Protein AF-A0A816LHB5-F1 (afdb_monomer_lite)

Radius of gyration: 29.06 Å; chains: 1; bounding box: 65×32×95 Å

Structure (mmCIF, N/CA/C/O backbone):
data_AF-A0A816LHB5-F1
#
_entry.id   AF-A0A816LHB5-F1
#
loop_
_atom_site.group_PDB
_atom_site.id
_atom_site.type_symbol
_atom_site.label_atom_id
_atom_site.label_alt_id
_atom_site.label_comp_id
_atom_site.label_asym_id
_atom_site.label_entity_id
_atom_site.label_seq_id
_atom_site.pdbx_PDB_ins_code
_atom_site.Cartn_x
_atom_site.Cartn_y
_atom_site.Cartn_z
_atom_site.occupancy
_atom_site.B_iso_or_equiv
_atom_site.auth_seq_id
_atom_site.auth_comp_id
_atom_site.auth_asym_id
_atom_site.auth_atom_id
_atom_site.pdbx_PDB_model_num
ATOM 1 N N . MET A 1 1 ? -7.272 12.845 12.845 1.00 45.47 1 MET A N 1
ATOM 2 C CA . MET A 1 1 ? -7.824 11.715 13.626 1.00 45.47 1 MET A CA 1
ATOM 3 C C . MET A 1 1 ? -8.093 12.196 15.038 1.00 45.47 1 MET A C 1
ATOM 5 O O . MET A 1 1 ? -7.188 12.758 15.645 1.00 45.47 1 MET A O 1
ATOM 9 N N . LYS A 1 2 ? -9.333 12.068 15.524 1.00 41.50 2 LYS A N 1
ATOM 10 C CA . LYS A 1 2 ? -9.690 12.447 16.899 1.00 41.50 2 LYS A CA 1
ATOM 11 C C . LYS A 1 2 ? -8.873 11.609 17.885 1.00 41.50 2 LYS A C 1
ATOM 13 O O . LYS A 1 2 ? -8.667 10.419 17.666 1.00 41.50 2 LYS A O 1
ATOM 18 N N . SER A 1 3 ? -8.343 12.269 18.909 1.00 41.78 3 SER A N 1
ATOM 19 C CA . SER A 1 3 ? -7.428 11.683 19.890 1.00 41.78 3 SER A CA 1
ATOM 20 C C . SER A 1 3 ? -8.104 10.529 20.644 1.00 41.78 3 SER A C 1
ATOM 22 O O . SER A 1 3 ? -9.261 10.667 21.035 1.00 41.78 3 SER A O 1
ATOM 24 N N . SER A 1 4 ? -7.366 9.441 20.924 1.00 50.69 4 SER A N 1
ATOM 25 C CA . SER A 1 4 ? -7.773 8.305 21.787 1.00 50.69 4 SER A CA 1
ATOM 26 C C . SER A 1 4 ? -8.485 8.715 23.086 1.00 50.69 4 SER A C 1
ATOM 28 O O . SER A 1 4 ? -9.213 7.919 23.666 1.00 50.69 4 SER A O 1
ATOM 30 N N . ARG A 1 5 ? -8.300 9.961 23.535 1.00 51.94 5 ARG A N 1
ATOM 31 C CA . ARG A 1 5 ? -8.918 10.545 24.729 1.00 51.94 5 ARG A CA 1
ATOM 32 C C . ARG A 1 5 ? -10.438 10.734 24.657 1.00 51.94 5 ARG A C 1
ATOM 34 O O . ARG A 1 5 ? -11.039 10.896 25.708 1.00 51.94 5 ARG A O 1
ATOM 41 N N . GLU A 1 6 ? -11.066 10.744 23.478 1.00 56.19 6 GLU A N 1
ATOM 42 C CA . GLU A 1 6 ? -12.542 10.802 23.394 1.00 56.19 6 GLU A CA 1
ATOM 43 C C . GLU A 1 6 ? -13.191 9.416 23.545 1.00 56.19 6 GLU A C 1
ATOM 45 O O . GLU A 1 6 ? -14.337 9.310 23.979 1.00 56.19 6 GLU A O 1
ATOM 50 N N . PHE A 1 7 ? -12.446 8.348 23.247 1.00 55.09 7 PHE A N 1
ATOM 51 C CA . PHE A 1 7 ? -12.942 6.969 23.249 1.00 55.09 7 PHE A CA 1
ATOM 52 C C . PHE A 1 7 ? -12.785 6.255 24.597 1.00 55.09 7 PHE A C 1
ATOM 54 O O . PHE A 1 7 ? -13.449 5.250 24.833 1.00 55.09 7 PHE A O 1
ATOM 61 N N . THR A 1 8 ? -12.029 6.833 25.536 1.00 57.84 8 THR A N 1
ATOM 62 C CA . THR A 1 8 ? -11.988 6.401 26.948 1.00 57.84 8 THR A CA 1
ATOM 63 C C . THR A 1 8 ? -13.330 6.565 27.674 1.00 57.84 8 THR A C 1
ATOM 65 O O . THR A 1 8 ? -13.476 6.113 28.807 1.00 57.84 8 THR A O 1
ATOM 68 N N . ALA A 1 9 ? -14.330 7.180 27.032 1.00 63.69 9 ALA A N 1
ATOM 69 C CA . ALA A 1 9 ? -15.702 7.260 27.530 1.00 63.69 9 ALA A CA 1
ATOM 70 C C . ALA A 1 9 ? -16.428 5.897 27.575 1.00 63.69 9 ALA A C 1
ATOM 72 O O . ALA A 1 9 ? -17.445 5.776 28.264 1.00 63.69 9 ALA A O 1
ATOM 73 N N . ILE A 1 10 ? -15.930 4.886 26.850 1.00 78.12 10 ILE A N 1
ATOM 74 C CA . ILE A 1 10 ? -16.453 3.511 26.855 1.00 78.12 10 ILE A CA 1
ATOM 75 C C . ILE A 1 10 ? -15.293 2.563 27.199 1.00 78.12 10 ILE A C 1
ATOM 77 O O . ILE A 1 10 ? -14.620 2.056 26.297 1.00 78.12 10 ILE A O 1
ATOM 81 N N . PRO A 1 11 ? -15.005 2.355 28.497 1.00 77.62 11 PRO A N 1
ATOM 82 C CA . PRO A 1 11 ? -13.874 1.536 28.927 1.00 77.62 11 PRO A CA 1
ATOM 83 C C . PRO A 1 11 ? -13.963 0.090 28.421 1.00 77.62 11 PRO A C 1
ATOM 85 O O . PRO A 1 11 ? -12.931 -0.535 28.208 1.00 77.62 11 PRO A O 1
ATOM 88 N N . GLU A 1 12 ? -15.168 -0.420 28.150 1.00 84.50 12 GLU A N 1
ATOM 89 C CA . GLU A 1 12 ? -15.409 -1.801 27.720 1.00 84.50 12 GLU A CA 1
ATOM 90 C C . GLU A 1 12 ? -14.799 -2.143 26.350 1.00 84.50 12 GLU A C 1
ATOM 92 O O . GLU A 1 12 ? -14.530 -3.308 26.073 1.00 84.50 12 GLU A O 1
ATOM 97 N N . ILE A 1 13 ? -14.575 -1.143 25.490 1.00 84.50 13 ILE A N 1
ATOM 98 C CA . ILE A 1 13 ? -14.037 -1.330 24.128 1.00 84.50 13 ILE A CA 1
ATOM 99 C C . ILE A 1 13 ? -12.708 -0.603 23.905 1.00 84.50 13 ILE A C 1
ATOM 101 O O . ILE A 1 13 ? -12.163 -0.639 22.800 1.00 84.50 13 ILE A O 1
ATOM 105 N N . SER A 1 14 ? -12.188 0.071 24.933 1.00 83.81 14 SER A N 1
ATOM 106 C CA . SER A 1 14 ? -11.012 0.939 24.822 1.00 83.81 14 SER A CA 1
ATOM 107 C C . SER A 1 14 ? -9.784 0.171 24.328 1.00 83.81 14 SER A C 1
ATOM 109 O O . SER A 1 14 ? -9.112 0.622 23.401 1.00 83.81 14 SER A O 1
ATOM 111 N N . ASP A 1 15 ? -9.529 -1.016 24.884 1.00 86.56 15 ASP A N 1
ATOM 112 C CA . ASP A 1 15 ? -8.376 -1.845 24.510 1.00 86.56 15 ASP A CA 1
ATOM 113 C C . ASP A 1 15 ? -8.453 -2.304 23.050 1.00 86.56 15 ASP A C 1
ATOM 115 O O . ASP A 1 15 ? -7.483 -2.185 22.303 1.00 86.56 15 ASP A O 1
ATOM 119 N N . MET A 1 16 ? -9.638 -2.731 22.603 1.00 89.00 16 MET A N 1
ATOM 120 C CA . MET A 1 16 ? -9.879 -3.112 21.209 1.00 89.00 16 MET A CA 1
ATOM 121 C C . MET A 1 16 ? -9.617 -1.936 20.258 1.00 89.00 16 MET A C 1
ATOM 123 O O . MET A 1 16 ? -8.933 -2.095 19.248 1.00 89.00 16 MET A O 1
ATOM 127 N N . ILE A 1 17 ? -10.123 -0.744 20.590 1.00 86.69 17 ILE A N 1
ATOM 128 C CA . ILE A 1 17 ? -9.917 0.474 19.794 1.00 86.69 17 ILE A CA 1
ATOM 129 C C . ILE A 1 17 ? -8.427 0.826 19.711 1.00 86.69 17 ILE A C 1
ATOM 131 O O . ILE A 1 17 ? -7.938 1.189 18.638 1.00 86.69 17 ILE A O 1
ATOM 135 N N . HIS A 1 18 ? -7.689 0.701 20.815 1.00 88.12 18 HIS A N 1
ATOM 136 C CA . HIS A 1 18 ? -6.246 0.925 20.818 1.00 88.12 18 HIS A CA 1
ATOM 137 C C . HIS A 1 18 ? -5.516 -0.038 19.881 1.00 88.12 18 HIS A C 1
ATOM 139 O O . HIS A 1 18 ? -4.723 0.415 19.055 1.00 88.12 18 HIS A O 1
ATOM 145 N N . THR A 1 19 ? -5.817 -1.337 19.945 1.00 91.12 19 THR A N 1
ATOM 146 C CA . THR A 1 19 ? -5.244 -2.330 19.025 1.00 91.12 19 THR A CA 1
ATOM 147 C C . THR A 1 19 ? -5.571 -2.000 17.569 1.00 91.12 19 THR A C 1
ATOM 149 O O . THR A 1 19 ? -4.681 -2.021 16.719 1.00 91.12 19 THR A O 1
ATOM 152 N N . CYS A 1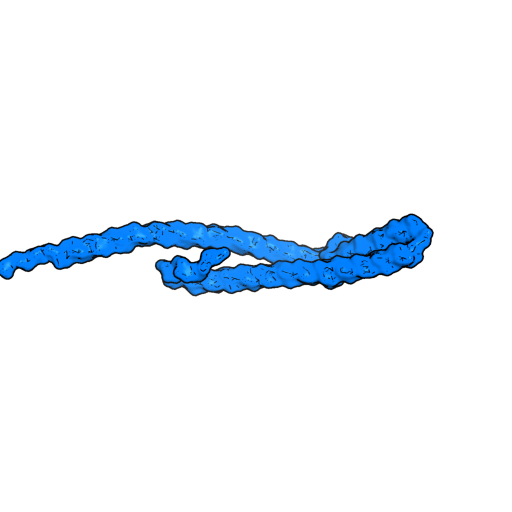 20 ? -6.815 -1.614 17.276 1.00 91.69 20 CYS A N 1
ATOM 153 C CA . CYS A 1 20 ? -7.227 -1.186 15.942 1.00 91.69 20 CYS A CA 1
ATOM 154 C C . CYS A 1 20 ? -6.426 0.022 15.430 1.00 91.69 20 CYS A C 1
ATOM 156 O O . CYS A 1 20 ? -5.982 0.024 14.282 1.00 91.69 20 CYS A O 1
ATOM 158 N N . PHE A 1 21 ? -6.206 1.046 16.260 1.00 89.69 21 PHE A N 1
ATOM 159 C CA . PHE A 1 21 ? -5.408 2.207 15.858 1.00 89.69 21 PHE A CA 1
ATOM 160 C C . PHE A 1 21 ? -3.933 1.867 15.654 1.00 89.69 21 PHE A C 1
ATOM 162 O O . PHE A 1 21 ? -3.322 2.378 14.715 1.00 89.69 21 PHE A O 1
ATOM 169 N N . THR A 1 22 ? -3.369 0.990 16.485 1.00 93.50 22 THR A N 1
ATOM 170 C CA . THR A 1 22 ? -2.004 0.488 16.293 1.00 93.50 22 THR A CA 1
ATOM 171 C C . THR A 1 22 ? -1.878 -0.223 14.948 1.00 93.50 22 THR A C 1
ATOM 173 O O . THR A 1 22 ? -1.017 0.150 14.153 1.00 93.50 22 THR A O 1
ATOM 176 N N . MET A 1 23 ? -2.801 -1.138 14.636 1.00 94.12 23 MET A N 1
ATOM 177 C CA . MET A 1 23 ? -2.837 -1.829 13.344 1.00 94.12 23 MET A CA 1
ATOM 178 C C . MET A 1 23 ? -2.984 -0.842 12.175 1.00 94.12 23 MET A C 1
ATOM 180 O O . MET A 1 23 ? -2.263 -0.930 11.185 1.00 94.12 23 MET A O 1
ATOM 184 N N . SER A 1 24 ? -3.858 0.162 12.301 1.00 93.25 24 SER A N 1
ATOM 185 C CA . SER A 1 24 ? -4.021 1.216 11.288 1.00 93.25 24 SER A CA 1
ATOM 186 C C . SER A 1 24 ? -2.725 1.993 11.036 1.00 93.25 24 SER A C 1
ATOM 188 O O . SER A 1 24 ? -2.423 2.352 9.894 1.00 93.25 24 SER A O 1
ATOM 190 N N . ASN A 1 25 ? -1.959 2.266 12.091 1.00 94.06 25 ASN A N 1
ATOM 191 C CA . ASN A 1 25 ? -0.685 2.962 11.986 1.00 94.06 25 ASN A CA 1
ATOM 192 C C . ASN A 1 25 ? 0.376 2.085 11.307 1.00 94.06 25 ASN A C 1
ATOM 194 O O . ASN A 1 25 ? 1.135 2.572 10.473 1.00 94.06 25 ASN A O 1
ATOM 198 N N . GLU A 1 26 ? 0.408 0.789 11.617 1.00 95.56 26 GLU A N 1
ATOM 199 C CA . GLU A 1 26 ? 1.282 -0.178 10.942 1.00 95.56 26 GLU A CA 1
ATOM 200 C C . GLU A 1 26 ? 0.949 -0.303 9.451 1.00 95.56 26 GLU A C 1
ATOM 202 O O . GLU A 1 26 ? 1.849 -0.200 8.619 1.00 95.56 26 GLU A O 1
ATOM 207 N N . MET A 1 27 ? -0.336 -0.403 9.096 1.00 96.06 27 MET A N 1
ATOM 208 C CA . MET A 1 27 ? -0.788 -0.399 7.699 1.00 96.06 27 MET A CA 1
ATOM 209 C C . MET A 1 27 ? -0.382 0.887 6.966 1.00 96.06 27 MET A C 1
ATOM 211 O O . MET A 1 27 ? 0.081 0.835 5.829 1.00 96.06 27 MET A O 1
ATOM 215 N N . THR A 1 28 ? -0.493 2.046 7.623 1.00 95.06 28 THR A N 1
ATOM 216 C CA . THR A 1 28 ? -0.066 3.334 7.050 1.00 95.06 28 THR A CA 1
ATOM 217 C C . THR A 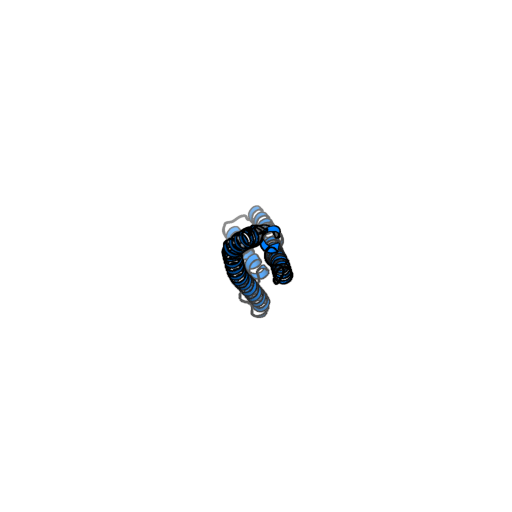1 28 ? 1.436 3.346 6.776 1.00 95.06 28 THR A C 1
ATOM 219 O O . THR A 1 28 ? 1.859 3.734 5.687 1.00 95.06 28 THR A O 1
ATOM 222 N N . LYS A 1 29 ? 2.245 2.882 7.735 1.00 95.19 29 LYS A N 1
ATOM 223 C CA . LYS A 1 29 ? 3.700 2.775 7.568 1.00 95.19 29 LYS A CA 1
ATOM 224 C C . LYS A 1 29 ? 4.062 1.836 6.426 1.00 95.19 29 LYS A C 1
ATOM 226 O O . LYS A 1 29 ? 4.913 2.185 5.620 1.00 95.19 29 LYS A O 1
ATOM 231 N N . PHE A 1 30 ? 3.391 0.691 6.321 1.00 95.81 30 PHE A N 1
ATOM 232 C CA . PHE A 1 30 ? 3.600 -0.241 5.218 1.00 95.81 30 PHE A CA 1
ATOM 233 C C . PHE A 1 30 ? 3.360 0.429 3.857 1.00 95.81 30 PHE A C 1
ATOM 235 O O . PHE A 1 30 ? 4.233 0.391 2.991 1.00 95.81 30 PHE A O 1
ATOM 242 N N . VAL A 1 31 ? 2.223 1.114 3.687 1.00 95.44 31 VAL A N 1
ATOM 243 C CA . VAL A 1 31 ? 1.901 1.838 2.442 1.00 95.44 31 VAL A CA 1
ATOM 244 C C . VAL A 1 31 ? 2.954 2.905 2.134 1.00 95.44 31 VAL A C 1
ATOM 246 O O . VAL A 1 31 ? 3.401 3.023 0.994 1.00 95.44 31 VAL A O 1
ATOM 249 N N . GLN A 1 32 ? 3.390 3.659 3.146 1.00 95.94 32 GLN A N 1
ATOM 250 C CA . GLN A 1 32 ? 4.446 4.660 2.990 1.00 95.94 32 GLN A CA 1
ATOM 251 C C . GLN A 1 32 ? 5.768 4.030 2.547 1.00 95.94 32 GLN A C 1
ATOM 253 O O . GLN A 1 32 ? 6.389 4.533 1.615 1.00 95.94 32 GLN A O 1
ATOM 258 N N . SER A 1 33 ? 6.185 2.922 3.164 1.00 94.81 33 SER A N 1
ATOM 259 C CA . SER A 1 33 ? 7.402 2.201 2.785 1.00 94.81 33 SER A CA 1
ATOM 260 C C . SER A 1 33 ? 7.361 1.730 1.331 1.00 94.81 33 SER A C 1
ATOM 262 O O . SER A 1 33 ? 8.346 1.904 0.616 1.00 94.81 33 SER A O 1
ATOM 264 N N . VAL A 1 34 ? 6.222 1.206 0.866 1.00 93.31 34 VAL A N 1
ATOM 265 C CA . VAL A 1 34 ? 6.059 0.812 -0.543 1.00 93.31 34 VAL A CA 1
ATOM 266 C C . VAL A 1 34 ? 6.145 2.027 -1.468 1.00 93.31 34 VAL A C 1
ATOM 268 O O . VAL A 1 34 ? 6.847 1.983 -2.475 1.00 93.31 34 VAL A O 1
ATOM 271 N N . ASN A 1 35 ? 5.489 3.136 -1.117 1.00 93.50 35 ASN A N 1
ATOM 272 C CA . ASN A 1 35 ? 5.551 4.359 -1.916 1.00 93.50 35 ASN A CA 1
ATOM 273 C C . ASN A 1 35 ? 6.982 4.912 -2.020 1.00 93.50 35 ASN A C 1
ATOM 275 O O . ASN A 1 35 ? 7.416 5.318 -3.095 1.00 93.50 35 ASN A O 1
ATOM 279 N N . TYR A 1 36 ? 7.738 4.887 -0.919 1.00 96.12 36 TYR A N 1
ATOM 280 C CA . TYR A 1 36 ? 9.134 5.315 -0.918 1.00 96.12 36 TYR A CA 1
ATOM 281 C C . TYR A 1 36 ? 10.021 4.426 -1.782 1.00 96.12 36 TYR A C 1
ATOM 283 O O . TYR A 1 36 ? 10.837 4.953 -2.532 1.00 96.12 36 TYR A O 1
ATOM 291 N N . TYR A 1 37 ? 9.827 3.108 -1.738 1.00 93.62 37 TYR A N 1
ATOM 292 C CA . TYR A 1 37 ? 10.524 2.196 -2.640 1.00 93.62 37 TYR A CA 1
ATOM 293 C C . TYR A 1 37 ? 10.252 2.545 -4.111 1.00 93.62 37 TYR A C 1
ATOM 295 O O . TYR A 1 37 ? 11.183 2.697 -4.895 1.00 93.62 37 TYR A O 1
ATOM 303 N N . ILE A 1 38 ? 8.985 2.745 -4.486 1.00 91.56 38 ILE A N 1
ATOM 304 C CA . ILE A 1 38 ? 8.622 3.095 -5.867 1.00 91.56 38 ILE A CA 1
ATOM 305 C C . ILE A 1 38 ? 9.287 4.410 -6.289 1.00 91.56 38 ILE A C 1
ATOM 307 O O . ILE A 1 38 ? 9.871 4.496 -7.367 1.00 91.56 38 ILE A O 1
ATOM 311 N N . MET A 1 39 ? 9.221 5.434 -5.443 1.00 93.50 39 MET A N 1
ATOM 312 C CA . MET A 1 39 ? 9.721 6.762 -5.787 1.00 93.50 39 MET A CA 1
ATOM 313 C C . MET A 1 39 ? 11.251 6.807 -5.881 1.00 93.50 39 MET A C 1
ATOM 315 O O . MET A 1 39 ? 11.785 7.290 -6.877 1.00 93.50 39 MET A O 1
ATOM 319 N N . PHE A 1 40 ? 11.950 6.290 -4.872 1.00 93.50 40 PHE A N 1
ATOM 320 C CA . PHE A 1 40 ? 13.401 6.433 -4.759 1.00 93.50 40 PHE A CA 1
ATOM 321 C C . PHE A 1 40 ? 14.156 5.291 -5.439 1.00 93.50 40 PHE A C 1
ATOM 323 O O . PHE A 1 40 ? 15.065 5.520 -6.228 1.00 93.50 40 PHE A O 1
ATOM 330 N N . GLU A 1 41 ? 13.761 4.043 -5.192 1.00 90.81 41 GLU A N 1
ATOM 331 C CA . GLU A 1 41 ? 14.515 2.899 -5.709 1.00 90.81 41 GLU A CA 1
ATOM 332 C C . GLU A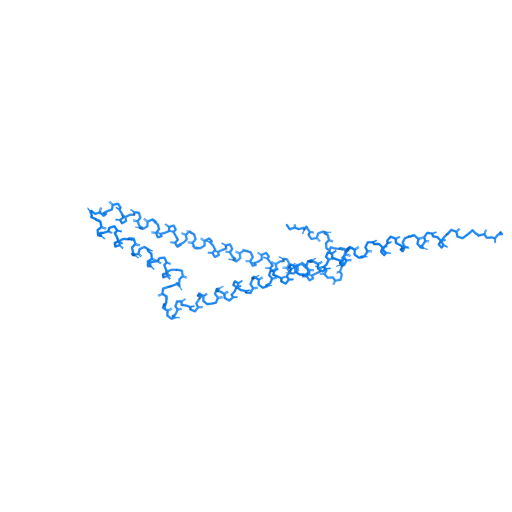 1 41 ? 14.174 2.594 -7.162 1.00 90.81 41 GLU A C 1
ATOM 334 O O . GLU A 1 41 ? 15.031 2.092 -7.885 1.00 90.81 41 GLU A O 1
ATOM 339 N N . VAL A 1 42 ? 12.944 2.868 -7.613 1.00 91.69 42 VAL A N 1
ATOM 340 C CA . VAL A 1 42 ? 12.513 2.562 -8.986 1.00 91.69 42 VAL A CA 1
ATOM 341 C C . VAL A 1 42 ? 12.573 3.790 -9.885 1.00 91.69 42 VAL A C 1
ATOM 343 O O . VAL A 1 42 ? 13.299 3.764 -10.883 1.00 91.69 42 VAL A O 1
ATOM 346 N N . LEU A 1 43 ? 11.822 4.847 -9.562 1.00 93.00 43 LEU A N 1
ATOM 347 C CA . LEU A 1 43 ? 11.669 6.000 -10.451 1.00 93.00 43 LEU A CA 1
ATOM 348 C C . LEU A 1 43 ? 12.932 6.859 -10.521 1.00 93.00 43 LEU A C 1
ATOM 350 O O . LEU A 1 43 ? 13.387 7.136 -11.626 1.00 93.00 43 LEU A O 1
ATOM 354 N N . GLU A 1 44 ? 13.534 7.238 -9.392 1.00 92.56 44 GLU A N 1
ATOM 355 C CA . GLU A 1 44 ? 14.734 8.089 -9.401 1.00 92.56 44 GLU A CA 1
ATOM 356 C C . GLU A 1 44 ? 15.932 7.408 -10.078 1.00 92.56 44 GLU A C 1
ATOM 358 O O . GLU A 1 44 ? 16.618 8.026 -10.899 1.00 92.56 44 GLU A O 1
ATOM 363 N N . CYS A 1 45 ? 16.144 6.112 -9.821 1.00 90.50 45 CYS A N 1
ATOM 364 C CA . CYS A 1 45 ? 17.180 5.344 -10.512 1.00 90.50 45 CYS A CA 1
ATOM 365 C C . CYS A 1 45 ? 16.925 5.272 -12.025 1.00 90.50 45 CYS A C 1
ATOM 367 O O . CYS A 1 45 ? 17.828 5.542 -12.813 1.00 90.50 45 CYS A O 1
ATOM 369 N N . SER A 1 46 ? 15.695 4.950 -12.446 1.00 91.25 46 SER A N 1
ATOM 370 C CA . SER A 1 46 ? 15.365 4.836 -13.877 1.00 91.25 46 SER A CA 1
ATOM 371 C C . SER A 1 46 ? 15.433 6.189 -14.590 1.00 91.25 46 SER A C 1
ATOM 373 O O . SER A 1 46 ? 15.857 6.259 -15.738 1.00 91.25 46 SER A O 1
ATOM 375 N N . TRP A 1 47 ? 15.063 7.270 -13.901 1.00 93.69 47 TRP A N 1
ATOM 376 C CA . TRP A 1 47 ? 15.192 8.634 -14.402 1.00 93.69 47 TRP A CA 1
ATOM 377 C C . TRP A 1 47 ? 16.653 9.036 -14.603 1.00 93.69 47 TRP A C 1
ATOM 379 O O . TRP A 1 47 ? 17.002 9.579 -15.648 1.00 93.69 47 TRP A O 1
ATOM 389 N N . SER A 1 48 ? 17.513 8.736 -13.629 1.00 92.81 48 SER A N 1
ATOM 390 C CA . SER A 1 48 ? 18.949 9.014 -13.727 1.00 92.81 48 SER A CA 1
ATOM 391 C C . SER A 1 48 ? 19.582 8.271 -14.908 1.00 92.81 48 SER A C 1
ATOM 393 O O . SER A 1 48 ? 20.345 8.858 -15.674 1.00 92.81 48 SER A O 1
ATOM 395 N N . ASP A 1 49 ? 19.211 7.003 -15.104 1.00 90.12 49 ASP A N 1
ATOM 396 C CA . ASP A 1 49 ? 19.672 6.200 -16.239 1.00 90.12 49 ASP A CA 1
ATOM 397 C C . ASP A 1 49 ? 19.185 6.756 -17.584 1.00 90.12 49 ASP A C 1
ATOM 399 O O . ASP A 1 49 ? 19.968 6.848 -18.532 1.00 90.12 49 ASP A O 1
ATOM 403 N N . LEU A 1 50 ? 17.911 7.159 -17.668 1.00 92.75 50 LEU A N 1
ATOM 404 C CA . LEU A 1 50 ? 17.342 7.784 -18.862 1.00 92.75 50 LEU A CA 1
ATOM 405 C C . LEU A 1 50 ? 18.081 9.076 -19.211 1.00 92.75 50 LEU A C 1
ATOM 407 O O . LEU A 1 50 ? 18.433 9.287 -20.367 1.00 92.75 50 LEU A O 1
ATOM 411 N N . LEU A 1 51 ? 18.338 9.930 -18.217 1.00 93.88 51 LEU A N 1
ATOM 412 C CA . LEU A 1 51 ? 19.011 11.208 -18.424 1.00 93.88 51 LEU A CA 1
ATOM 413 C C . LEU A 1 51 ? 20.417 11.009 -19.006 1.00 93.88 51 LEU A C 1
ATOM 415 O O . LEU A 1 51 ? 20.778 11.688 -19.964 1.00 93.88 51 LEU A O 1
ATOM 419 N N . ASN A 1 52 ? 21.171 10.036 -18.485 1.00 92.38 52 ASN A N 1
ATOM 420 C CA . ASN A 1 52 ? 22.490 9.685 -19.015 1.00 92.38 52 ASN A CA 1
ATOM 421 C C . ASN A 1 52 ? 22.400 9.217 -20.476 1.00 92.38 52 ASN A C 1
ATOM 423 O O . ASN A 1 52 ? 23.119 9.729 -21.330 1.00 92.38 52 ASN A O 1
ATOM 427 N N . LYS A 1 53 ? 21.467 8.305 -20.788 1.00 90.44 53 LYS A N 1
ATOM 428 C CA . LYS A 1 53 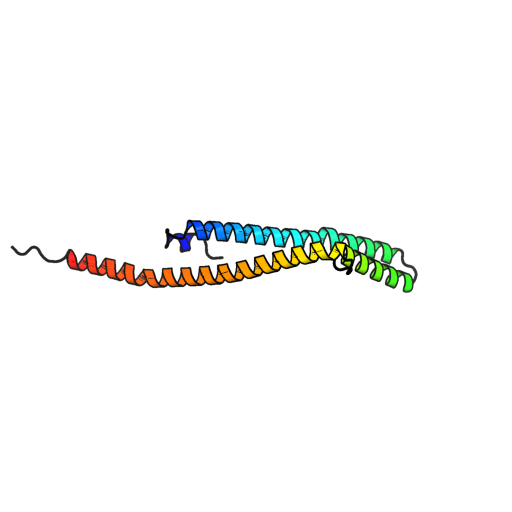? 21.258 7.822 -22.164 1.00 90.44 53 LYS A CA 1
ATOM 429 C C . LYS A 1 53 ? 20.845 8.944 -23.125 1.00 90.44 53 LYS A C 1
ATOM 431 O O . LYS A 1 53 ? 21.296 8.965 -24.264 1.00 90.44 53 LYS A O 1
ATOM 436 N N . LEU A 1 54 ? 20.019 9.888 -22.672 1.00 91.50 54 LEU A N 1
ATOM 437 C CA . LEU A 1 54 ? 19.592 11.039 -23.471 1.00 91.50 54 LEU A CA 1
ATOM 438 C C . LEU A 1 54 ? 20.733 12.027 -23.741 1.00 91.50 54 LEU A C 1
ATOM 440 O O . LEU A 1 54 ? 20.758 12.633 -24.808 1.00 91.50 54 LEU A O 1
ATOM 444 N N . MET A 1 55 ? 21.667 12.198 -22.801 1.00 91.44 55 MET A N 1
ATOM 445 C CA . MET A 1 55 ? 22.840 13.059 -22.999 1.00 91.44 55 MET A CA 1
ATOM 446 C C . MET A 1 55 ? 23.818 12.494 -24.038 1.00 91.44 55 MET A C 1
ATOM 448 O O . MET A 1 55 ? 24.456 13.269 -24.750 1.00 91.44 55 MET A O 1
ATOM 452 N N . ASP A 1 56 ? 23.912 11.168 -24.137 1.00 90.69 56 ASP A N 1
ATOM 453 C CA . ASP A 1 56 ? 24.798 10.480 -25.083 1.00 90.69 56 ASP A CA 1
ATOM 454 C C . ASP A 1 56 ? 24.154 10.239 -26.464 1.00 90.69 56 ASP A C 1
ATOM 456 O O . ASP A 1 56 ? 24.862 9.946 -27.436 1.00 90.69 56 ASP A O 1
ATOM 460 N N . ALA A 1 57 ? 22.827 10.371 -26.568 1.00 92.06 57 ALA A N 1
ATOM 461 C CA . ALA A 1 57 ? 22.075 10.111 -27.790 1.00 92.06 57 ALA A CA 1
ATOM 462 C C . ALA A 1 57 ? 22.371 11.146 -28.889 1.00 92.06 57 ALA A C 1
ATOM 464 O O . ALA A 1 57 ? 22.355 12.358 -28.668 1.00 92.06 57 ALA A O 1
ATOM 465 N N . LYS A 1 58 ? 22.616 10.660 -30.110 1.00 90.50 58 LYS A N 1
ATOM 466 C CA . LYS A 1 58 ? 22.967 11.501 -31.274 1.00 90.50 58 LYS A CA 1
ATOM 467 C C . LYS A 1 58 ? 21.825 11.690 -32.263 1.00 90.50 58 LYS A C 1
ATOM 469 O O . LYS A 1 58 ? 21.859 12.626 -33.061 1.00 90.50 58 LYS A O 1
ATOM 474 N N . ASP A 1 59 ? 20.843 10.804 -32.225 1.00 92.38 59 ASP A N 1
ATOM 475 C CA . ASP A 1 59 ? 19.699 10.782 -33.122 1.00 92.38 59 ASP A CA 1
ATOM 476 C C . ASP A 1 59 ? 18.405 10.491 -32.349 1.00 92.38 59 ASP A C 1
ATOM 478 O O . ASP A 1 59 ? 18.406 10.146 -31.165 1.00 92.38 59 ASP A O 1
ATOM 482 N N . LEU A 1 60 ? 17.275 10.700 -33.023 1.00 90.62 60 LEU A N 1
ATOM 483 C CA . LEU A 1 60 ? 15.953 10.513 -32.432 1.00 90.62 60 LEU A CA 1
ATOM 484 C C . LEU A 1 60 ? 15.650 9.037 -32.133 1.00 90.62 60 LEU A C 1
ATOM 486 O O . LEU A 1 60 ? 14.889 8.753 -31.212 1.00 90.62 60 LEU A O 1
ATOM 490 N N . GLU A 1 61 ? 16.238 8.112 -32.893 1.00 92.44 61 GLU A N 1
ATOM 491 C CA . GLU A 1 61 ? 16.035 6.672 -32.716 1.00 92.44 61 GLU A CA 1
ATOM 492 C C . GLU A 1 61 ? 16.622 6.210 -31.379 1.00 92.44 61 GLU A C 1
ATOM 494 O O . GLU A 1 61 ? 15.932 5.547 -30.608 1.00 92.44 61 GLU A O 1
ATOM 499 N N . GLN A 1 62 ? 17.827 6.671 -31.037 1.00 89.94 62 GLN A N 1
ATOM 500 C CA . GLN A 1 62 ? 18.459 6.415 -29.741 1.00 89.94 62 GLN A CA 1
ATOM 501 C C . GLN A 1 62 ? 17.676 7.024 -28.573 1.00 89.94 62 GLN A C 1
ATOM 503 O O . GLN A 1 62 ? 17.609 6.429 -27.499 1.00 89.94 62 GLN A O 1
ATOM 508 N N . ILE A 1 63 ? 17.055 8.195 -28.761 1.00 90.50 63 ILE A N 1
ATOM 509 C CA . ILE A 1 63 ? 16.183 8.800 -27.739 1.00 90.50 63 ILE A CA 1
ATOM 510 C C . ILE A 1 63 ? 14.935 7.936 -27.518 1.00 90.50 63 ILE A C 1
ATOM 512 O O . ILE A 1 63 ? 14.554 7.691 -26.370 1.00 90.50 63 ILE A O 1
ATOM 516 N N . LEU A 1 64 ? 14.309 7.465 -28.599 1.00 90.75 64 LEU A N 1
ATOM 517 C CA . LEU A 1 64 ? 13.125 6.612 -28.523 1.00 90.75 64 LEU A CA 1
ATOM 518 C C . LEU A 1 64 ? 13.448 5.277 -27.835 1.00 90.75 64 LEU A C 1
ATOM 520 O O . LEU A 1 64 ? 12.747 4.887 -26.905 1.00 90.75 64 LEU A O 1
ATOM 524 N N . GLU A 1 65 ? 14.552 4.636 -28.220 1.00 91.94 65 GLU A N 1
ATOM 525 C CA . GLU A 1 65 ? 15.023 3.386 -27.614 1.00 91.94 65 GLU A CA 1
ATOM 526 C C . GLU A 1 65 ? 15.338 3.563 -26.121 1.00 91.94 65 GLU A C 1
ATOM 528 O O . GLU A 1 65 ? 14.878 2.784 -25.286 1.00 91.94 65 GLU A O 1
ATOM 533 N N . ALA A 1 66 ? 16.051 4.630 -25.748 1.00 91.44 66 ALA A N 1
ATOM 534 C CA . ALA A 1 66 ? 16.364 4.919 -24.350 1.00 91.44 66 ALA A CA 1
ATOM 535 C C . ALA A 1 66 ? 15.105 5.120 -23.492 1.00 91.44 66 ALA A C 1
ATOM 537 O O . ALA A 1 66 ? 15.079 4.712 -22.324 1.00 91.44 66 ALA A O 1
ATOM 538 N N . HIS A 1 67 ? 14.066 5.734 -24.060 1.00 92.88 67 HIS A N 1
ATOM 539 C CA . HIS A 1 67 ? 12.784 5.929 -23.398 1.00 92.88 67 HIS A CA 1
ATOM 540 C C . HIS A 1 67 ? 12.024 4.607 -23.224 1.00 92.88 67 HIS A C 1
ATOM 542 O O . HIS A 1 67 ? 11.586 4.307 -22.111 1.00 92.88 67 HIS A O 1
ATOM 548 N N . ASP A 1 68 ? 11.916 3.795 -24.277 1.00 91.81 68 ASP A N 1
ATOM 549 C CA . ASP A 1 68 ? 11.225 2.501 -24.229 1.00 91.81 68 ASP A CA 1
ATOM 550 C C . ASP A 1 68 ? 11.905 1.528 -23.254 1.00 91.81 68 ASP A C 1
ATOM 552 O O . ASP A 1 68 ? 11.235 0.903 -22.427 1.00 91.81 68 ASP A O 1
ATOM 556 N N . ASP A 1 69 ? 13.240 1.491 -23.249 1.00 90.38 69 ASP A N 1
ATOM 557 C CA . ASP A 1 69 ? 14.038 0.749 -22.269 1.00 90.38 69 ASP A CA 1
ATOM 558 C C . ASP A 1 69 ? 13.748 1.189 -20.832 1.00 90.38 69 ASP A C 1
ATOM 560 O O . ASP A 1 69 ? 13.620 0.367 -19.920 1.00 90.38 69 ASP A O 1
ATOM 564 N N . SER A 1 70 ? 13.673 2.502 -20.612 1.00 8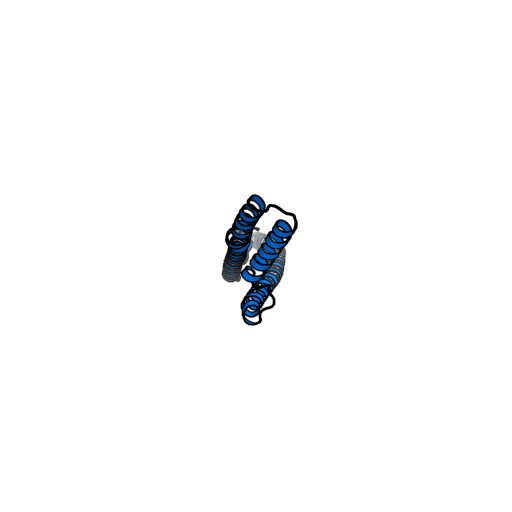8.31 70 SER A N 1
ATOM 565 C CA . SER A 1 70 ? 13.416 3.072 -19.289 1.00 88.31 70 SER A CA 1
ATOM 566 C C . SER A 1 70 ? 12.024 2.697 -18.792 1.00 88.31 70 SER A C 1
ATOM 568 O O . SER A 1 70 ? 11.870 2.308 -17.633 1.00 88.31 70 SER A O 1
ATOM 570 N N . LEU A 1 71 ? 11.018 2.737 -19.670 1.00 89.38 71 LEU A N 1
ATOM 571 C CA . LEU A 1 71 ? 9.665 2.293 -19.346 1.00 89.38 71 LEU A CA 1
ATOM 572 C C . LEU A 1 71 ? 9.608 0.794 -19.048 1.00 89.38 71 LEU A C 1
ATOM 574 O O . LEU A 1 71 ? 9.009 0.404 -18.045 1.00 89.38 71 LEU A O 1
ATOM 578 N N . LEU A 1 72 ? 10.262 -0.043 -19.857 1.00 88.62 72 LEU A N 1
ATOM 579 C CA . LEU A 1 72 ? 10.312 -1.486 -19.622 1.00 88.62 72 LEU A CA 1
ATOM 580 C C . LEU A 1 72 ? 10.988 -1.803 -18.283 1.00 88.62 72 LEU A C 1
ATOM 582 O O . LEU A 1 72 ? 10.468 -2.590 -17.495 1.00 88.62 72 LEU A O 1
ATOM 586 N N . LYS A 1 73 ? 12.096 -1.124 -17.972 1.00 87.56 73 LYS A N 1
ATOM 587 C CA . LYS A 1 73 ? 12.804 -1.265 -16.695 1.00 87.56 73 LYS A CA 1
ATOM 588 C C . LYS A 1 73 ? 11.922 -0.882 -15.506 1.00 87.56 73 LYS A C 1
ATOM 590 O O . LYS A 1 73 ? 11.922 -1.593 -14.500 1.00 87.56 73 LYS A O 1
ATOM 595 N N . ILE A 1 74 ? 11.155 0.205 -15.614 1.00 89.44 74 ILE A N 1
ATOM 596 C CA . ILE A 1 74 ? 10.184 0.599 -14.584 1.00 89.44 74 ILE A CA 1
ATOM 597 C C . ILE A 1 74 ? 9.107 -0.481 -14.437 1.00 89.44 74 ILE A C 1
ATOM 599 O O . ILE A 1 74 ? 8.840 -0.918 -13.319 1.00 89.44 74 ILE A O 1
ATOM 603 N N . LEU A 1 75 ? 8.524 -0.958 -15.540 1.00 86.31 75 LEU A N 1
ATOM 604 C CA . LEU A 1 75 ? 7.476 -1.981 -15.516 1.00 86.31 75 LEU A CA 1
ATOM 605 C C . LEU A 1 75 ? 7.960 -3.291 -14.887 1.00 86.31 75 LEU A C 1
ATOM 607 O O . LEU A 1 75 ? 7.278 -3.826 -14.016 1.00 86.31 75 LEU A O 1
ATOM 611 N N . THR A 1 76 ? 9.151 -3.770 -15.247 1.00 86.06 76 THR A N 1
ATOM 612 C CA . THR A 1 76 ? 9.750 -4.970 -14.647 1.00 86.06 76 THR A CA 1
ATOM 613 C C . THR A 1 76 ? 10.014 -4.786 -13.155 1.00 86.06 76 THR A C 1
ATOM 615 O O . THR A 1 76 ? 9.669 -5.658 -12.362 1.00 86.06 76 THR A O 1
ATOM 618 N N . ARG A 1 77 ? 10.565 -3.642 -12.724 1.00 85.00 77 ARG A N 1
ATOM 619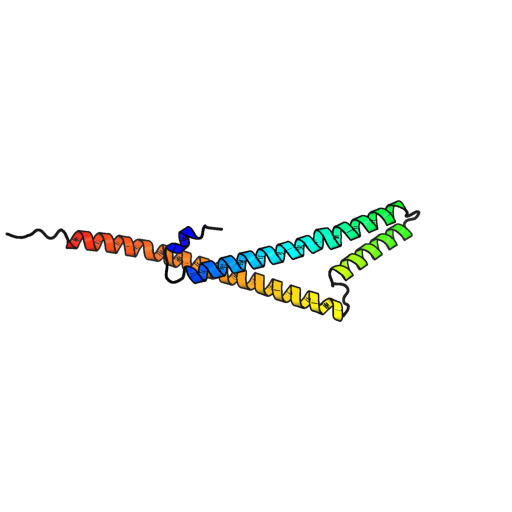 C CA . ARG A 1 77 ? 10.865 -3.396 -11.297 1.00 85.00 77 ARG A CA 1
ATOM 620 C C . ARG A 1 77 ? 9.619 -3.168 -10.442 1.00 85.00 77 ARG A C 1
ATOM 622 O O . ARG A 1 77 ? 9.646 -3.449 -9.248 1.00 85.00 77 ARG A O 1
ATOM 629 N N . LEU A 1 78 ? 8.525 -2.701 -11.041 1.00 85.31 78 LEU A N 1
ATOM 630 C CA . LEU A 1 78 ? 7.205 -2.655 -10.404 1.00 85.31 78 LEU A CA 1
ATOM 631 C C . LEU A 1 78 ? 6.455 -3.994 -10.484 1.00 85.31 78 LEU A C 1
ATOM 633 O O . LEU A 1 78 ? 5.337 -4.092 -9.982 1.00 85.31 78 LEU A O 1
ATOM 637 N N . HIS A 1 79 ? 7.066 -5.014 -11.091 1.00 78.50 79 HIS A N 1
ATOM 638 C CA . HIS A 1 79 ? 6.485 -6.328 -11.349 1.00 78.50 79 HIS A CA 1
ATOM 639 C C . HIS A 1 79 ? 5.183 -6.304 -12.175 1.00 78.50 79 HIS A C 1
ATOM 641 O O . HIS A 1 79 ? 4.259 -7.094 -11.971 1.00 78.50 79 HIS A O 1
ATOM 647 N N . LEU A 1 80 ? 5.099 -5.362 -13.116 1.00 77.12 80 LEU A N 1
ATOM 648 C CA . LEU A 1 80 ? 3.965 -5.143 -14.019 1.00 77.12 80 LEU A CA 1
ATOM 649 C C . LEU A 1 80 ? 4.231 -5.643 -15.448 1.00 77.12 80 LEU A C 1
ATOM 651 O O . LEU A 1 80 ? 3.374 -5.494 -16.314 1.00 77.12 80 LEU A O 1
ATOM 655 N N . ASP A 1 81 ? 5.388 -6.252 -15.703 1.00 70.50 81 ASP A N 1
ATOM 656 C CA . ASP A 1 81 ? 5.843 -6.707 -17.026 1.00 70.50 81 ASP A CA 1
ATOM 657 C C . ASP A 1 81 ? 5.126 -7.960 -17.565 1.00 70.50 81 ASP A C 1
ATOM 659 O O . ASP A 1 81 ? 5.489 -8.500 -18.607 1.00 70.50 81 ASP A O 1
ATOM 663 N N . GLY A 1 82 ? 4.077 -8.421 -16.880 1.00 62.03 82 GLY A N 1
ATOM 664 C CA . GLY A 1 82 ? 3.230 -9.521 -17.336 1.00 62.03 82 GLY A CA 1
ATOM 665 C C . GLY A 1 82 ? 3.847 -10.915 -17.181 1.00 62.03 82 GLY A C 1
ATOM 666 O O . GLY A 1 82 ? 3.149 -11.892 -17.446 1.00 62.03 82 GLY A O 1
ATOM 667 N N . HIS A 1 83 ? 5.093 -11.034 -16.708 1.00 65.94 83 HIS A N 1
ATOM 668 C CA . HIS A 1 83 ? 5.764 -12.319 -16.501 1.00 65.94 83 HIS A CA 1
ATOM 669 C C . HIS A 1 83 ? 5.146 -13.079 -15.310 1.00 65.94 83 HIS A C 1
ATOM 671 O O . HIS A 1 83 ? 4.897 -12.499 -14.252 1.00 65.94 83 HIS A O 1
ATOM 677 N N . GLU A 1 84 ? 4.896 -14.386 -15.446 1.00 60.62 84 GLU A N 1
ATOM 678 C CA . GLU A 1 84 ? 4.083 -15.153 -14.479 1.00 60.62 84 GLU A CA 1
ATOM 679 C C . GLU A 1 84 ? 4.629 -15.134 -13.038 1.00 60.62 84 GLU A C 1
ATOM 681 O O . GLU A 1 84 ? 3.860 -15.020 -12.085 1.00 60.62 84 GLU A O 1
ATOM 686 N N . THR A 1 85 ? 5.953 -15.185 -12.869 1.00 60.34 85 THR A N 1
ATOM 687 C CA . THR A 1 85 ? 6.640 -15.122 -11.565 1.00 60.34 85 THR A CA 1
ATOM 688 C C . THR A 1 85 ? 6.627 -13.725 -10.941 1.00 60.34 85 THR A C 1
ATOM 690 O O . THR A 1 85 ? 6.513 -13.592 -9.726 1.00 60.34 85 THR A O 1
ATOM 693 N N . SER A 1 86 ? 6.704 -12.689 -11.775 1.00 63.50 86 SER A N 1
ATOM 694 C CA . SER A 1 86 ? 6.637 -11.269 -11.407 1.00 63.50 86 SER A CA 1
ATOM 695 C C . SER A 1 86 ? 5.227 -10.903 -10.907 1.00 63.50 86 SER A C 1
ATOM 697 O O . SER A 1 86 ? 5.052 -10.254 -9.873 1.00 63.50 86 SER A O 1
ATOM 699 N N . GLN A 1 87 ? 4.189 -11.460 -11.540 1.00 72.94 87 GLN A N 1
ATOM 700 C CA . GLN A 1 87 ? 2.798 -11.216 -11.155 1.00 72.94 87 GLN A CA 1
ATOM 701 C C . GLN A 1 87 ? 2.417 -11.699 -9.752 1.00 72.94 87 GLN A C 1
ATOM 703 O O . GLN A 1 87 ? 1.473 -11.157 -9.179 1.00 72.94 87 GLN A O 1
ATOM 708 N N . GLU A 1 88 ? 3.076 -12.717 -9.198 1.00 81.81 88 GLU A N 1
ATOM 709 C CA . GLU A 1 88 ? 2.684 -13.257 -7.891 1.00 81.81 88 GLU A CA 1
ATOM 710 C C . GLU A 1 88 ? 2.883 -12.225 -6.775 1.00 81.81 88 GLU A C 1
ATOM 712 O O . GLU A 1 88 ? 1.978 -11.996 -5.972 1.00 81.81 88 GLU A O 1
ATOM 717 N N . LEU A 1 89 ? 4.011 -11.507 -6.778 1.00 82.38 89 LEU A N 1
ATOM 718 C CA . LEU A 1 89 ? 4.240 -10.448 -5.795 1.00 82.38 89 LEU A CA 1
ATOM 719 C C . LEU A 1 89 ? 3.253 -9.291 -5.981 1.00 82.38 89 LEU A C 1
ATOM 721 O O . LEU A 1 89 ? 2.698 -8.791 -5.003 1.00 82.38 89 LEU A O 1
ATOM 725 N N . ALA A 1 90 ? 2.990 -8.888 -7.227 1.00 84.12 90 ALA A N 1
ATOM 726 C CA . ALA A 1 90 ? 2.015 -7.841 -7.524 1.00 84.12 90 ALA A CA 1
ATOM 727 C C . ALA A 1 90 ? 0.597 -8.229 -7.060 1.00 84.12 90 ALA A C 1
ATOM 729 O O . ALA A 1 90 ? -0.127 -7.397 -6.510 1.00 84.12 90 ALA A O 1
ATOM 730 N N . LYS A 1 91 ? 0.207 -9.503 -7.215 1.00 87.50 91 LYS A N 1
ATOM 731 C CA . LYS A 1 91 ? -1.065 -10.049 -6.711 1.00 87.50 91 LYS A CA 1
ATOM 732 C C . LYS A 1 91 ? -1.126 -10.027 -5.188 1.00 87.50 91 LYS A C 1
ATOM 734 O O . LYS A 1 91 ? -2.136 -9.593 -4.637 1.00 87.50 91 LYS A O 1
ATOM 739 N N . GLN A 1 92 ? -0.058 -10.442 -4.509 1.00 90.50 92 GLN A N 1
ATOM 740 C CA . GLN A 1 92 ? 0.017 -10.392 -3.048 1.00 90.50 92 GLN A CA 1
ATOM 741 C C . GLN A 1 92 ? -0.066 -8.956 -2.533 1.00 90.50 92 GLN A C 1
ATOM 743 O O . GLN A 1 92 ? -0.847 -8.672 -1.629 1.00 90.50 92 GLN A O 1
ATOM 748 N N . LEU A 1 93 ? 0.670 -8.033 -3.151 1.00 90.88 93 LEU A N 1
ATOM 749 C CA . LEU A 1 93 ? 0.639 -6.621 -2.792 1.00 90.88 93 LEU A CA 1
ATOM 750 C C . LEU A 1 93 ? -0.756 -6.018 -3.009 1.00 90.88 93 LEU A C 1
ATOM 752 O O . LEU A 1 93 ? -1.253 -5.292 -2.150 1.00 90.88 93 LEU A O 1
ATOM 756 N N . ARG A 1 94 ? -1.424 -6.376 -4.112 1.00 91.12 94 ARG A N 1
ATOM 757 C CA . ARG A 1 94 ? -2.812 -5.979 -4.368 1.00 91.12 94 ARG A CA 1
ATOM 758 C C . ARG A 1 94 ? -3.765 -6.515 -3.303 1.00 91.12 94 ARG A C 1
ATOM 760 O O . ARG A 1 94 ? -4.537 -5.739 -2.755 1.00 91.12 94 ARG A O 1
ATOM 767 N N . CYS A 1 95 ? -3.649 -7.795 -2.953 1.00 94.94 95 CYS A N 1
ATOM 768 C CA . CYS A 1 95 ? -4.435 -8.408 -1.884 1.00 94.94 95 CYS A CA 1
ATOM 769 C C . CYS A 1 95 ? -4.223 -7.686 -0.542 1.00 94.94 95 CYS A C 1
ATOM 771 O O . CYS A 1 95 ? -5.186 -7.371 0.154 1.00 94.94 95 CYS A O 1
ATOM 773 N N . ILE A 1 96 ? -2.976 -7.347 -0.199 1.00 94.50 96 ILE A N 1
ATOM 774 C CA . ILE A 1 96 ? -2.658 -6.579 1.012 1.00 94.50 96 ILE A CA 1
ATOM 775 C C . ILE A 1 96 ? -3.307 -5.192 0.963 1.00 94.50 96 ILE A C 1
ATOM 777 O O . ILE A 1 96 ? -3.910 -4.774 1.949 1.00 94.50 96 ILE A O 1
ATOM 781 N N . PHE A 1 97 ? -3.233 -4.477 -0.162 1.00 94.44 97 PHE A N 1
ATOM 782 C CA . PHE A 1 97 ? -3.891 -3.176 -0.289 1.00 94.44 97 PHE A CA 1
ATOM 783 C C . PHE A 1 97 ? -5.413 -3.275 -0.183 1.00 94.44 97 PHE A C 1
ATOM 785 O O . PHE A 1 97 ? -6.015 -2.467 0.522 1.00 94.44 97 PHE A O 1
ATOM 792 N N . ASP A 1 98 ? -6.028 -4.288 -0.790 1.00 96.31 98 ASP A N 1
ATOM 793 C CA . ASP A 1 98 ? -7.466 -4.535 -0.668 1.00 96.31 98 ASP A CA 1
ATOM 794 C C . ASP A 1 98 ? -7.857 -4.817 0.795 1.00 96.31 98 ASP A C 1
ATOM 796 O O . ASP A 1 98 ? -8.852 -4.283 1.291 1.00 96.31 98 ASP A O 1
ATOM 800 N N . LEU A 1 99 ? -7.037 -5.581 1.528 1.00 95.94 99 LEU A N 1
ATOM 801 C CA . LEU A 1 99 ? -7.219 -5.821 2.963 1.00 95.94 99 LEU A CA 1
ATOM 802 C C . LEU A 1 99 ? -7.088 -4.536 3.790 1.00 95.94 99 LEU A C 1
ATOM 804 O O . LEU A 1 99 ? -7.896 -4.315 4.692 1.00 95.94 99 LEU A O 1
ATOM 808 N N . ILE A 1 100 ? -6.115 -3.675 3.482 1.00 96.25 100 ILE A N 1
ATOM 809 C CA . ILE A 1 100 ? -5.927 -2.380 4.156 1.00 96.25 100 ILE A CA 1
ATOM 810 C C . ILE A 1 100 ? -7.128 -1.461 3.907 1.00 96.25 100 ILE A C 1
ATOM 812 O O . ILE A 1 100 ? -7.626 -0.831 4.842 1.00 96.25 100 ILE A O 1
ATOM 816 N N . LEU A 1 101 ? -7.625 -1.399 2.669 1.00 95.69 101 LEU A N 1
ATOM 817 C CA . LEU A 1 101 ? -8.798 -0.599 2.316 1.00 95.69 101 LEU A CA 1
ATOM 818 C C . LEU A 1 101 ? -10.055 -1.107 3.030 1.00 95.69 101 LEU A C 1
ATOM 820 O O . LEU A 1 101 ? -10.772 -0.314 3.641 1.00 95.69 101 LEU A O 1
ATOM 824 N N . ASN A 1 102 ? -10.281 -2.423 3.018 1.00 97.25 102 ASN A N 1
ATOM 825 C CA . ASN A 1 102 ? -11.396 -3.051 3.723 1.00 97.25 102 ASN A CA 1
ATOM 826 C C . ASN A 1 102 ? -11.325 -2.782 5.236 1.00 97.25 102 ASN A C 1
ATOM 828 O O . ASN A 1 102 ? -12.299 -2.331 5.843 1.00 97.25 102 ASN A O 1
ATOM 832 N N . PHE A 1 103 ? -10.147 -2.960 5.840 1.00 96.12 103 PHE A N 1
ATOM 833 C CA . PHE A 1 103 ? -9.916 -2.607 7.238 1.00 96.12 103 PHE A CA 1
ATOM 834 C C . PHE A 1 103 ? -10.249 -1.135 7.512 1.00 96.12 103 PHE A C 1
ATOM 836 O O . PHE A 1 103 ? -10.943 -0.833 8.483 1.00 96.12 103 PHE A O 1
ATOM 843 N N . GLY A 1 104 ? -9.828 -0.220 6.634 1.00 94.81 104 GLY A N 1
ATOM 844 C CA . GLY A 1 104 ? -10.166 1.199 6.722 1.00 94.81 104 GLY A CA 1
ATOM 845 C C . GLY A 1 104 ? -11.677 1.449 6.767 1.00 94.81 104 GLY A C 1
ATOM 846 O O . GLY A 1 104 ? -12.147 2.189 7.633 1.00 94.81 104 GLY A O 1
ATOM 847 N N . SER A 1 105 ? -12.452 0.793 5.899 1.00 95.81 105 SER A N 1
ATOM 848 C CA . SER A 1 105 ? -13.919 0.888 5.897 1.00 95.81 105 SER A CA 1
ATOM 849 C C . SER A 1 105 ? -14.548 0.343 7.185 1.00 95.81 105 SER A C 1
ATOM 851 O O . SER A 1 105 ? -15.451 0.970 7.746 1.00 95.81 105 SER A O 1
ATOM 853 N N . ILE A 1 106 ? -14.050 -0.786 7.698 1.00 94.75 106 ILE A N 1
ATOM 854 C CA . ILE A 1 106 ? -14.524 -1.380 8.958 1.00 94.75 106 ILE A CA 1
ATOM 855 C C . ILE A 1 106 ? -14.243 -0.442 10.137 1.00 94.75 106 ILE A C 1
ATOM 857 O O . ILE A 1 106 ? -15.136 -0.192 10.948 1.00 94.75 106 ILE A O 1
ATOM 861 N N . ILE A 1 107 ? -13.037 0.127 10.219 1.00 92.38 107 ILE A N 1
ATOM 862 C CA . ILE A 1 107 ? -12.667 1.079 11.274 1.00 92.38 107 ILE A CA 1
ATOM 863 C C . ILE A 1 107 ? -13.508 2.351 11.204 1.00 92.38 107 ILE A C 1
ATOM 865 O O . ILE A 1 107 ? -13.944 2.842 12.242 1.00 92.38 107 ILE A O 1
ATOM 869 N N . GLN A 1 108 ? -13.786 2.875 10.010 1.00 92.62 108 GLN A N 1
ATOM 870 C CA . GLN A 1 108 ? -14.675 4.028 9.853 1.00 92.62 108 GLN A CA 1
ATOM 871 C C . GLN A 1 108 ? -16.083 3.734 10.385 1.00 92.62 108 GLN A C 1
ATOM 873 O O . GLN A 1 108 ? -16.634 4.539 11.137 1.00 92.62 108 GLN A O 1
ATOM 878 N N . CYS A 1 109 ? -16.639 2.563 10.056 1.00 94.38 109 CYS A N 1
ATOM 879 C CA . CYS A 1 109 ? -17.931 2.119 10.577 1.00 94.38 109 CYS A CA 1
ATOM 880 C C . CYS A 1 109 ? -17.906 1.974 12.108 1.00 94.38 109 CYS A C 1
ATOM 882 O O . CYS A 1 109 ? -18.774 2.506 12.800 1.00 94.38 109 CYS A O 1
ATOM 884 N N . LEU A 1 110 ? -16.869 1.329 12.653 1.00 90.56 110 LEU A N 1
ATOM 885 C CA . LEU A 1 110 ? -16.682 1.170 14.094 1.00 90.56 110 LEU A CA 1
ATOM 886 C C . LEU A 1 110 ? -16.625 2.525 14.805 1.00 90.56 110 LEU A C 1
ATOM 888 O O . LEU A 1 110 ? -17.364 2.744 15.762 1.00 90.56 110 LEU A O 1
ATOM 892 N N . ILE A 1 111 ? -15.791 3.450 14.324 1.00 88.62 111 ILE A N 1
ATOM 893 C CA . ILE A 1 111 ? -15.677 4.799 14.887 1.00 88.62 111 ILE A CA 1
ATOM 894 C C . ILE A 1 111 ? -17.042 5.493 14.867 1.00 88.62 111 ILE A C 1
ATOM 896 O O . ILE A 1 111 ? -17.432 6.084 15.872 1.00 88.62 111 ILE A O 1
ATOM 900 N N . GLN A 1 112 ? -17.803 5.370 13.777 1.00 91.50 112 GLN A N 1
ATOM 901 C CA . GLN A 1 112 ? -19.134 5.963 13.682 1.00 91.50 112 GLN A CA 1
ATOM 902 C C . GLN A 1 112 ? -20.110 5.388 14.721 1.00 91.50 112 GLN A C 1
ATOM 904 O O . GLN A 1 112 ? -20.855 6.147 15.347 1.00 91.50 112 GLN A O 1
ATOM 909 N N . CYS A 1 113 ? -20.094 4.071 14.938 1.00 90.00 113 CYS A N 1
ATOM 910 C CA . CYS A 1 113 ? -20.895 3.410 15.970 1.00 90.00 113 CYS A CA 1
ATOM 911 C C . CYS A 1 113 ? -20.519 3.894 17.374 1.00 90.00 113 CYS A C 1
ATOM 913 O O . CYS A 1 113 ? -21.395 4.232 18.169 1.00 90.00 113 CYS A O 1
ATOM 915 N N . VAL A 1 114 ? -19.221 3.989 17.662 1.00 87.62 114 VAL A N 1
ATOM 916 C CA . VAL A 1 114 ? -18.723 4.452 18.961 1.00 87.62 114 VAL A CA 1
ATOM 917 C C . VAL A 1 114 ? -19.097 5.913 19.207 1.00 87.62 114 VAL A C 1
ATOM 919 O O . VAL A 1 114 ? -19.556 6.261 20.292 1.00 87.62 114 VAL A O 1
ATOM 922 N N . GLU A 1 115 ? -18.978 6.776 18.198 1.00 87.75 115 GLU A N 1
ATOM 923 C CA . GLU A 1 115 ? -19.425 8.165 18.308 1.00 87.75 115 GLU A CA 1
ATOM 924 C C . GLU A 1 115 ? -20.931 8.272 18.595 1.00 87.75 115 GLU A C 1
ATOM 926 O O . GLU A 1 115 ? -21.349 9.133 19.375 1.00 87.75 115 GLU A O 1
ATOM 931 N N . ASN A 1 116 ? -21.749 7.411 17.986 1.00 89.69 116 ASN A N 1
ATOM 932 C CA . ASN A 1 116 ? -23.193 7.377 18.221 1.00 89.69 116 ASN A CA 1
ATOM 933 C C . ASN A 1 116 ? -23.523 6.914 19.646 1.00 89.69 116 ASN A C 1
ATOM 935 O O . ASN A 1 116 ? -24.340 7.547 20.315 1.00 89.69 116 ASN A O 1
ATOM 939 N N . GLU A 1 117 ? -22.841 5.882 20.138 1.00 87.62 117 GLU A N 1
ATOM 940 C CA . GLU A 1 117 ? -22.995 5.385 21.508 1.00 87.62 117 GLU A CA 1
ATOM 941 C C . GLU A 1 117 ? -22.585 6.443 22.545 1.00 87.62 117 GLU A C 1
ATOM 943 O O . GLU A 1 117 ? -23.322 6.721 23.493 1.00 87.62 117 GLU A O 1
ATOM 948 N N . ILE A 1 118 ? -21.457 7.132 22.335 1.00 85.38 118 ILE A N 1
ATOM 949 C CA . ILE A 1 118 ? -21.025 8.235 23.209 1.00 85.38 118 ILE A CA 1
ATOM 950 C C . ILE A 1 118 ? -22.080 9.351 23.240 1.00 85.38 118 ILE A C 1
ATOM 952 O O . ILE A 1 118 ? -22.361 9.909 24.304 1.00 85.38 118 ILE A O 1
ATOM 956 N N . LYS A 1 119 ? -22.684 9.695 22.094 1.00 86.69 119 LYS A N 1
ATOM 957 C CA . LYS A 1 119 ? -23.773 10.687 22.033 1.00 86.69 119 LYS A CA 1
ATOM 958 C C . LYS A 1 119 ? -25.014 10.212 22.788 1.00 86.69 119 LYS A C 1
ATOM 960 O O . LYS A 1 119 ? -25.604 11.021 23.500 1.00 86.69 119 LYS A O 1
ATOM 965 N N . ALA A 1 120 ? -25.375 8.934 22.676 1.00 86.12 120 ALA A N 1
ATOM 966 C CA . ALA A 1 120 ? -26.514 8.350 23.378 1.00 86.12 120 ALA A CA 1
ATOM 967 C C . ALA A 1 120 ? -26.310 8.322 24.904 1.00 86.12 120 ALA A C 1
ATOM 969 O O . ALA A 1 120 ? -27.240 8.641 25.637 1.00 86.12 120 ALA A O 1
ATOM 970 N N . ARG A 1 121 ? -25.099 8.035 25.408 1.00 82.69 121 ARG A N 1
ATOM 971 C CA . ARG A 1 121 ? -24.808 7.977 26.860 1.00 82.69 121 ARG A CA 1
ATOM 972 C C . ARG A 1 121 ? -24.921 9.328 27.583 1.00 82.69 121 ARG A C 1
ATOM 974 O O . ARG A 1 121 ? -25.309 9.362 28.753 1.00 82.69 121 ARG A O 1
ATOM 981 N N . LYS A 1 122 ? -24.619 10.447 26.912 1.00 79.75 122 LYS A N 1
ATOM 982 C CA . LYS A 1 122 ? -24.642 11.808 27.498 1.00 79.75 122 LYS A CA 1
ATOM 983 C C . LYS A 1 122 ? -25.976 12.184 28.184 1.00 79.75 122 LYS A C 1
ATOM 985 O O . LYS A 1 122 ? -25.930 12.581 29.351 1.00 79.75 122 LYS A O 1
ATOM 990 N N . PRO A 1 123 ? -27.153 12.060 27.536 1.00 77.12 123 PRO A N 1
ATOM 991 C CA . PRO A 1 123 ? -28.438 12.379 28.166 1.00 77.12 123 PRO A CA 1
ATOM 992 C C . PRO A 1 123 ? -28.816 11.425 29.310 1.00 77.12 123 PRO A C 1
ATOM 994 O O . PRO A 1 123 ? -29.336 11.891 30.324 1.00 77.12 123 PRO A O 1
ATOM 997 N N . TYR A 1 124 ? -28.506 10.123 29.214 1.00 70.88 124 TYR A N 1
ATOM 998 C CA . TYR A 1 124 ? -28.779 9.168 30.302 1.00 70.88 124 TYR A CA 1
ATOM 999 C C . TYR A 1 124 ? -27.993 9.508 31.575 1.00 70.88 124 TYR A C 1
ATOM 1001 O O . TYR A 1 124 ? -28.547 9.472 32.674 1.00 70.88 124 TYR A O 1
ATOM 1009 N N . GLN A 1 125 ? -26.725 9.908 31.445 1.00 69.06 125 GLN A N 1
ATOM 1010 C CA . GLN A 1 125 ? -25.907 10.323 32.590 1.00 69.06 125 GLN A CA 1
ATOM 1011 C C . GLN A 1 125 ? -26.405 11.635 33.223 1.00 69.06 125 GLN A C 1
ATOM 1013 O O . GLN A 1 125 ? -26.388 11.774 34.448 1.00 69.06 125 GLN A O 1
ATOM 1018 N N . GLN A 1 126 ? -26.904 12.585 32.423 1.00 67.56 126 GLN A N 1
ATOM 1019 C CA . GLN A 1 126 ? -27.517 13.818 32.939 1.00 67.56 126 GLN A CA 1
ATOM 1020 C C . GLN A 1 126 ? -28.840 13.548 33.672 1.00 67.56 126 GLN A C 1
ATOM 1022 O O . GLN A 1 126 ? -29.056 14.083 34.760 1.00 67.56 126 GLN A O 1
ATOM 1027 N N . GLN A 1 127 ? -29.695 12.667 33.146 1.00 66.56 127 GLN A N 1
ATOM 1028 C CA . GLN A 1 127 ? -30.949 12.281 33.804 1.00 66.56 127 GLN A CA 1
ATOM 1029 C C . GLN A 1 127 ? -30.719 11.517 35.116 1.00 66.56 127 GLN A C 1
ATOM 1031 O O . GLN A 1 127 ? -31.399 11.787 36.107 1.00 66.56 127 GLN A O 1
ATOM 1036 N N . GLN A 1 128 ? -29.722 10.629 35.178 1.00 59.84 128 GLN A N 1
ATOM 1037 C CA . GLN A 1 128 ? -29.360 9.931 36.418 1.00 59.84 128 GLN A CA 1
ATOM 1038 C C . GLN A 1 128 ? -28.841 10.884 37.509 1.00 59.84 128 GLN A C 1
ATOM 1040 O O . GLN A 1 128 ? -29.167 10.697 38.685 1.00 59.84 128 GLN A O 1
ATOM 1045 N N . ARG A 1 129 ? -28.101 11.944 37.144 1.00 58.69 129 ARG A N 1
ATOM 1046 C CA . ARG A 1 129 ? -27.675 12.994 38.092 1.00 58.69 129 ARG A CA 1
ATOM 1047 C C . ARG A 1 129 ? -28.844 13.842 38.608 1.00 58.69 129 ARG A C 1
ATOM 1049 O O . ARG A 1 129 ? -28.844 14.220 39.775 1.00 58.69 129 ARG A O 1
ATOM 1056 N N . HIS A 1 130 ? -29.859 14.111 37.786 1.00 58.31 130 HIS A N 1
ATOM 1057 C CA . HIS A 1 130 ? -31.055 14.842 38.228 1.00 58.31 130 HIS A CA 1
ATOM 1058 C C . HIS A 1 130 ? -32.016 13.983 39.078 1.00 58.31 130 HIS A C 1
ATOM 1060 O O . HIS A 1 130 ? -32.611 14.485 40.034 1.00 58.31 130 HIS A O 1
ATOM 1066 N N . GLY A 1 131 ? -32.128 12.679 38.802 1.00 55.44 131 GLY A N 1
ATOM 1067 C CA . GLY A 1 131 ? -32.940 11.744 39.597 1.00 55.44 131 GLY A CA 1
ATOM 1068 C C . GLY A 1 131 ? -32.358 11.405 40.979 1.00 55.44 131 GLY A C 1
ATOM 1069 O O . GLY A 1 131 ? -33.100 11.099 41.908 1.00 55.44 131 GLY A O 1
ATOM 1070 N N . THR A 1 132 ? -31.036 11.483 41.148 1.00 52.16 132 THR A N 1
ATOM 1071 C CA . THR A 1 132 ? -30.372 11.308 42.456 1.00 52.16 132 THR A CA 1
ATOM 1072 C C . THR A 1 132 ? -30.425 12.571 43.315 1.00 52.16 132 THR A C 1
ATOM 1074 O O . THR A 1 132 ? -30.544 12.468 44.533 1.00 52.16 132 THR A O 1
ATOM 1077 N N . TYR A 1 133 ? -30.422 13.762 42.705 1.00 49.34 133 TYR A N 1
ATOM 1078 C CA . TYR A 1 133 ? -30.615 15.022 43.429 1.00 49.34 133 TYR A CA 1
ATOM 1079 C C . TYR A 1 133 ? -32.028 15.139 44.021 1.00 49.34 133 TYR A C 1
ATOM 1081 O O . TYR A 1 133 ? -32.182 15.526 45.170 1.00 49.34 133 TYR A O 1
ATOM 1089 N N . THR A 1 134 ? -33.064 14.740 43.283 1.00 52.59 134 THR A N 1
ATOM 1090 C CA . THR A 1 134 ? -34.460 14.825 43.755 1.00 52.59 134 THR A CA 1
ATOM 1091 C C . THR A 1 134 ? -34.797 13.826 44.868 1.00 52.59 134 THR A C 1
ATOM 1093 O O . THR A 1 134 ? -35.570 14.164 45.757 1.00 52.59 134 THR A O 1
ATOM 1096 N N . LYS A 1 135 ? -34.173 12.638 44.891 1.00 50.47 135 LYS A N 1
ATOM 1097 C CA . LYS A 1 135 ? -34.344 11.653 45.979 1.00 50.47 135 LYS A CA 1
ATOM 1098 C C . LYS A 1 135 ? -33.662 12.041 47.296 1.00 50.47 135 LYS A C 1
ATOM 1100 O O . LYS A 1 135 ? -34.113 11.613 48.349 1.00 50.47 135 LYS A O 1
ATOM 1105 N N . ASN A 1 136 ? -32.607 12.854 47.255 1.00 51.09 136 ASN A N 1
ATOM 1106 C CA . ASN A 1 136 ? -31.882 13.292 48.456 1.00 51.09 136 ASN A CA 1
ATOM 1107 C C . ASN A 1 136 ? -32.448 14.583 49.082 1.00 51.09 136 ASN A C 1
ATOM 1109 O O . ASN A 1 136 ? -31.907 15.056 50.078 1.00 51.09 136 ASN A O 1
ATOM 1113 N N . VAL A 1 137 ? -33.502 15.169 48.501 1.00 51.91 137 VAL A N 1
ATOM 1114 C CA . VAL A 1 137 ? -34.103 16.446 48.941 1.00 51.91 137 VAL A CA 1
ATOM 1115 C C . VAL A 1 137 ? -35.495 16.241 49.564 1.00 51.91 137 VAL A C 1
ATOM 1117 O O . VAL A 1 137 ? -36.169 17.213 49.897 1.00 51.91 137 VAL A O 1
ATOM 1120 N N . GLU A 1 138 ? -35.943 14.999 49.800 1.00 48.44 138 GLU A N 1
ATOM 1121 C CA . GLU A 1 138 ? -37.132 14.791 50.638 1.00 48.44 138 GLU A CA 1
ATOM 1122 C C . GLU A 1 138 ? -36.845 15.293 52.067 1.00 48.44 138 GLU A C 1
ATOM 1124 O O . GLU A 1 138 ? -35.918 14.804 52.719 1.00 48.44 138 GLU A O 1
ATOM 1129 N N . PRO A 1 139 ? -37.590 16.297 52.570 1.00 49.69 139 PRO A N 1
ATOM 1130 C CA . PRO A 1 139 ? -37.291 16.901 53.854 1.00 49.69 139 PRO A CA 1
ATOM 1131 C C . PRO A 1 139 ? -37.654 15.914 54.961 1.00 49.69 139 PRO A C 1
ATOM 1133 O O . PRO A 1 139 ? -38.772 15.392 54.996 1.00 49.69 139 PRO A O 1
ATOM 1136 N N . VAL A 1 140 ? -36.714 15.703 55.887 1.00 56.12 140 VAL A N 1
ATOM 1137 C CA . VAL A 1 140 ? -36.948 15.049 57.179 1.00 56.12 140 VAL A CA 1
ATOM 1138 C C . VAL A 1 140 ? -38.182 15.696 57.811 1.00 56.12 140 VAL A C 1
ATOM 1140 O O . VAL A 1 140 ? -38.146 16.843 58.256 1.00 56.12 140 VAL A O 1
ATOM 1143 N N . ARG A 1 141 ? -39.318 14.990 57.776 1.00 53.81 141 ARG A N 1
ATOM 1144 C CA . ARG A 1 141 ? -40.522 15.396 58.498 1.00 53.81 141 ARG A CA 1
ATOM 1145 C C . ARG A 1 141 ? -40.376 14.969 59.956 1.00 53.81 141 ARG A C 1
ATOM 1147 O O . ARG A 1 141 ? -40.410 13.772 60.231 1.00 53.81 141 ARG A O 1
ATOM 1154 N N . ARG A 1 142 ? -40.423 15.996 60.811 1.00 42.22 142 ARG A N 1
ATOM 1155 C CA . ARG A 1 142 ? -40.531 16.041 62.282 1.00 42.22 142 ARG A CA 1
ATOM 1156 C C . ARG A 1 142 ? -39.221 16.156 63.040 1.00 42.22 142 ARG A C 1
ATOM 1158 O O . ARG A 1 142 ? -38.382 15.244 62.929 1.00 42.22 142 ARG A O 1
#

Secondary structure (DSSP, 8-state):
---GGGGGG-HHHHHHHHHHHHHHHHHHHHHHHHHHIIIIIIIIHHHHHHHHHHHH--SHHHHHHHHHHHHHHHHHHTT-S--HHHHHHHHHHHHHHHHHHHHHHHHHHHHHHHHHHHHHHHHHHHHHHHHHHHHTT-----

pLDDT: mean 82.07, std 15.62, range [41.5, 97.25]

Sequence (142 aa):
MKSSREFTAIPEISDMIHTCFTMSNEMTKFVQSVNYYIMFEVLECSWSDLLNKLMDAKDLEQILEAHDDSLLKILTRLHLDGHETSQELAKQLRCIFDLILNFGSIIQCLIQCVENEIKARKPYQQQQRHGTYTKNVEPVRR

Foldseek 3Di:
DPDLVLLVLCVVCSVVLVVLVVVLVVLVVVVVVVVCCLVVVQVVVLVVQLVVQVVVDDDPVSNVVSVVVSVCSSCVVCLNNPDPVSVVVVVVVVVSVVVSVVSVVVSVVVVVVSVVVSVVVVVVVVVVVVVVVVVVPPDPDD

Organism: NCBI:txid392030

InterPro domains:
  IPR007259 Gamma-tubulin complex component protein [PTHR19302] (8-114)
  IPR040457 Gamma tubulin complex component, C-terminal [PF04130] (12-122)
  IPR042241 Gamma tubulin complex component, C-terminal domain superfamily [G3DSA:1.20.120.1900] (2-138)